Protein AF-A0A6B0S6U0-F1 (afdb_monomer)

Secondary structure (DSSP, 8-state):
--TT--HHHHHHHHHEETTTEE--S-EEEETTEEEETTEEE-----S-TTTS-TTTTT-SEEEE-SSS--SHHHHTHHHHTSPSS--EEEE-------S-S---SS----------SS---HHHHHHHHHHHHHHHHHTTTBTTB----S----

Radius of gyration: 21.87 Å; Cα contacts (8 Å, |Δi|>4): 151; chains: 1; bounding box: 45×37×56 Å

Foldseek 3Di:
DALPAAQVNVQVCQQQDPVPGGDPFDWDQDPCFIATNNDTAHDDNDPQLLCAQCQVRVALEDEPPPVPQQDPVSQCSNVNNYDDDRRHYDYDDDDPPPDDPDDDPDDDDDDDDDDDPDDDDPVRVVVCCVVVLVVVCVPPCPVPDDDDPDDDDD

Solvent-accessible surface area (backbone atoms only — not comparable to full-atom values): 10109 Å² total; per-residue (Å²): 114,42,61,87,58,54,68,68,57,48,37,49,57,61,40,50,36,95,83,83,39,67,52,88,68,58,67,42,73,52,97,85,20,47,27,48,74,86,46,76,40,88,72,51,65,50,85,58,55,44,76,43,56,39,43,84,70,68,50,50,64,47,77,49,80,83,78,80,53,69,45,74,78,56,41,50,37,50,58,66,12,34,67,82,88,74,70,45,77,46,72,66,72,79,70,86,79,86,78,84,97,70,87,62,97,77,74,80,86,86,87,85,84,81,87,69,96,62,93,72,54,71,71,55,51,52,53,51,48,53,51,53,49,60,52,36,44,74,45,97,35,47,92,77,56,86,86,81,90,69,96,79,80,133

Mean predicted aligned error: 9.72 Å

Nearest PDB structures (foldseek):
  6px2-assembly2_G  TM=9.312E-01  e=8.470E-11  Acropora millepora
  1dss-assembly1_G  TM=9.253E-01  e=7.386E-11  Panulirus versicolor
  6lgm-assembly1_D  TM=7.500E-01  e=2.508E-13  Mus musculus
  6ynd-assembly1_A  TM=7.466E-01  e=7.008E-13  Homo sapiens
  6lgj-assembly1_C  TM=7.478E-01  e=9.870E-13  Mus musculus

Structure (mmCIF, N/CA/C/O backbone):
data_AF-A0A6B0S6U0-F1
#
_entry.id   AF-A0A6B0S6U0-F1
#
loop_
_atom_site.group_PDB
_atom_site.id
_atom_site.type_symbol
_atom_site.label_atom_id
_atom_site.label_alt_id
_atom_site.label_comp_id
_atom_site.label_asym_id
_atom_site.label_entity_id
_atom_site.label_seq_id
_atom_site.pdbx_PDB_ins_code
_atom_site.Cartn_x
_atom_site.Cartn_y
_atom_site.Cartn_z
_atom_site.occupancy
_atom_site.B_iso_or_equiv
_atom_site.auth_seq_id
_atom_site.auth_comp_id
_atom_site.auth_asym_id
_atom_site.auth_atom_id
_atom_site.pdbx_PDB_model_num
ATOM 1 N N . MET A 1 1 ? 7.024 3.886 -9.684 1.00 69.88 1 MET A N 1
ATOM 2 C CA . MET A 1 1 ? 8.099 4.593 -10.405 1.00 69.88 1 MET A CA 1
ATOM 3 C C . MET A 1 1 ? 9.107 5.059 -9.384 1.00 69.88 1 MET A C 1
ATOM 5 O O . MET A 1 1 ? 8.697 5.620 -8.374 1.00 69.88 1 MET A O 1
ATOM 9 N N . THR A 1 2 ? 10.380 4.764 -9.593 1.00 76.88 2 THR A N 1
ATOM 10 C CA . THR A 1 2 ? 11.439 5.056 -8.615 1.00 76.88 2 THR A CA 1
ATOM 11 C C . THR A 1 2 ? 12.747 5.280 -9.375 1.00 76.88 2 THR A C 1
ATOM 13 O O . THR A 1 2 ? 13.586 4.381 -9.425 1.00 76.88 2 THR A O 1
ATOM 16 N N . PRO A 1 3 ? 12.929 6.449 -10.016 1.00 82.56 3 PRO A N 1
ATOM 17 C CA . PRO A 1 3 ? 14.086 6.699 -10.883 1.00 82.56 3 PRO A CA 1
ATOM 18 C C . PRO A 1 3 ? 15.425 6.731 -10.124 1.00 82.56 3 PRO A C 1
ATOM 20 O O . PRO A 1 3 ? 16.482 6.706 -10.741 1.00 82.56 3 PRO A O 1
ATOM 23 N N . PHE A 1 4 ? 15.389 6.774 -8.790 1.00 85.62 4 PHE A N 1
ATOM 24 C CA . PHE A 1 4 ? 16.566 6.923 -7.930 1.00 85.62 4 PHE A CA 1
ATOM 25 C C . PHE A 1 4 ? 16.982 5.635 -7.207 1.00 85.62 4 PHE A C 1
ATOM 27 O O . PHE A 1 4 ? 17.972 5.642 -6.484 1.00 85.62 4 PHE A O 1
ATOM 34 N N . ILE A 1 5 ? 16.214 4.553 -7.355 1.00 90.19 5 ILE A N 1
ATOM 35 C CA . ILE A 1 5 ? 16.403 3.296 -6.622 1.00 90.19 5 ILE A CA 1
ATOM 36 C C . ILE A 1 5 ? 16.633 2.198 -7.662 1.00 90.19 5 ILE A C 1
ATOM 38 O O . ILE A 1 5 ? 15.795 1.996 -8.546 1.00 90.19 5 ILE A O 1
ATOM 42 N N . ASP A 1 6 ? 17.770 1.506 -7.589 1.00 92.88 6 ASP A N 1
ATOM 43 C CA . ASP A 1 6 ? 18.052 0.352 -8.443 1.00 92.88 6 ASP A CA 1
ATOM 44 C C . ASP A 1 6 ? 17.393 -0.928 -7.914 1.00 92.88 6 ASP A C 1
ATOM 46 O O . ASP A 1 6 ? 16.998 -1.019 -6.753 1.00 92.88 6 ASP A O 1
ATOM 50 N N . LEU A 1 7 ? 17.258 -1.932 -8.781 1.00 93.56 7 LEU A N 1
ATOM 51 C CA . LEU A 1 7 ? 16.533 -3.161 -8.464 1.00 93.56 7 LEU A CA 1
ATOM 52 C C . LEU A 1 7 ? 17.142 -3.941 -7.284 1.00 93.56 7 LEU A C 1
ATOM 54 O O . LEU A 1 7 ? 16.397 -4.526 -6.501 1.00 93.56 7 LEU A O 1
ATOM 58 N N . HIS A 1 8 ? 18.468 -3.957 -7.131 1.00 93.62 8 HIS A N 1
ATOM 59 C CA . HIS A 1 8 ? 19.101 -4.644 -6.003 1.00 93.62 8 HIS A CA 1
ATOM 60 C C . HIS A 1 8 ? 18.869 -3.881 -4.702 1.00 93.62 8 HIS A C 1
ATOM 62 O O . HIS A 1 8 ? 18.584 -4.493 -3.672 1.00 93.62 8 HIS A O 1
ATOM 68 N N . TYR A 1 9 ? 18.907 -2.552 -4.761 1.00 94.50 9 TYR A N 1
ATOM 69 C CA . TYR A 1 9 ? 18.568 -1.722 -3.616 1.00 94.50 9 TYR A CA 1
ATOM 70 C C . TYR A 1 9 ? 17.081 -1.835 -3.235 1.00 94.50 9 TYR A C 1
ATOM 72 O O . TYR A 1 9 ? 16.769 -1.870 -2.049 1.00 94.50 9 TYR A O 1
ATOM 80 N N . MET A 1 10 ? 16.165 -2.017 -4.198 1.00 94.88 10 MET A N 1
ATOM 81 C CA . MET A 1 10 ? 14.751 -2.324 -3.907 1.00 94.88 10 MET A CA 1
ATOM 82 C C . MET A 1 10 ? 14.583 -3.626 -3.127 1.00 94.88 10 MET A C 1
ATOM 84 O O . MET A 1 10 ? 13.798 -3.663 -2.186 1.00 94.88 10 MET A O 1
ATOM 88 N N . VAL A 1 11 ? 15.309 -4.685 -3.505 1.00 96.25 11 VAL A N 1
ATOM 89 C CA . VAL A 1 11 ? 15.281 -5.961 -2.769 1.00 96.25 11 VAL A CA 1
ATOM 90 C C . VAL A 1 11 ? 15.736 -5.740 -1.331 1.00 96.25 11 VAL A C 1
ATOM 92 O O . VAL A 1 11 ? 15.064 -6.191 -0.413 1.00 96.25 11 VAL A O 1
ATOM 95 N N . TYR A 1 12 ? 16.829 -5.000 -1.131 1.00 95.94 12 TYR A N 1
ATOM 96 C CA . TYR A 1 12 ? 17.326 -4.670 0.203 1.00 95.94 12 TYR A CA 1
ATOM 97 C C . TYR A 1 12 ? 16.302 -3.878 1.032 1.00 95.94 12 TYR A C 1
ATOM 99 O O . TYR A 1 12 ? 15.992 -4.278 2.149 1.00 95.94 12 TYR A O 1
ATOM 107 N N . MET A 1 13 ? 15.745 -2.794 0.478 1.00 94.94 13 MET A N 1
ATOM 108 C CA . MET A 1 13 ? 14.758 -1.956 1.171 1.00 94.94 13 MET A CA 1
ATOM 109 C C . MET A 1 13 ? 13.452 -2.697 1.473 1.00 94.94 13 MET A C 1
ATOM 111 O O . MET A 1 13 ? 12.771 -2.353 2.429 1.00 94.94 13 MET A O 1
ATOM 115 N N . PHE A 1 14 ? 13.081 -3.684 0.654 1.00 95.31 14 PHE A N 1
ATOM 116 C CA . PHE A 1 14 ? 11.895 -4.501 0.901 1.00 95.31 14 PHE A CA 1
ATOM 117 C C . PHE A 1 14 ? 12.163 -5.614 1.921 1.00 95.31 14 PHE A C 1
ATOM 119 O O . PHE A 1 14 ? 11.297 -5.921 2.732 1.00 95.31 14 PHE A O 1
ATOM 126 N N . GLN A 1 15 ? 13.355 -6.218 1.886 1.00 96.56 15 GLN A N 1
ATOM 127 C CA . GLN A 1 15 ? 13.755 -7.257 2.834 1.00 96.56 15 GLN A CA 1
ATOM 128 C C . GLN A 1 15 ? 13.885 -6.692 4.252 1.00 96.56 15 GLN A C 1
ATOM 130 O O . GLN A 1 15 ? 13.525 -7.377 5.202 1.00 96.56 15 GLN A O 1
ATOM 135 N N . TYR A 1 16 ? 14.386 -5.462 4.400 1.00 95.62 16 TYR A N 1
ATOM 136 C CA . TYR A 1 16 ? 14.727 -4.888 5.699 1.00 95.62 16 TYR A CA 1
ATOM 137 C C . TYR A 1 16 ? 14.042 -3.542 5.933 1.00 95.62 16 TYR A C 1
ATOM 139 O O . TYR A 1 16 ? 14.420 -2.532 5.338 1.00 95.62 16 TYR A O 1
ATOM 147 N N . ASP A 1 17 ? 13.103 -3.519 6.879 1.00 93.19 17 ASP A N 1
ATOM 148 C CA . ASP A 1 17 ? 12.458 -2.308 7.376 1.00 93.19 17 ASP A CA 1
ATOM 149 C C . ASP A 1 17 ? 12.834 -2.079 8.849 1.00 93.19 17 ASP A C 1
ATOM 151 O O . ASP A 1 17 ? 12.764 -2.980 9.685 1.00 93.19 17 ASP A O 1
ATOM 155 N N . SER A 1 18 ? 13.267 -0.867 9.197 1.00 91.19 18 SER A N 1
ATOM 156 C CA . SER A 1 18 ? 13.692 -0.555 10.569 1.00 91.19 18 SER A CA 1
ATOM 157 C C . SER A 1 18 ? 12.545 -0.537 11.584 1.00 91.19 18 SER A C 1
ATOM 159 O O . SER A 1 18 ? 12.803 -0.615 12.783 1.00 91.19 18 SER A O 1
ATOM 161 N N . ILE A 1 19 ? 11.308 -0.380 11.114 1.00 87.69 19 ILE A N 1
ATOM 162 C CA . ILE A 1 19 ? 10.090 -0.263 11.918 1.00 87.69 19 ILE A CA 1
ATOM 163 C C . ILE A 1 19 ? 9.364 -1.604 11.961 1.00 87.69 19 ILE A C 1
ATOM 165 O O . ILE A 1 19 ? 9.050 -2.113 13.035 1.00 87.69 19 ILE A O 1
ATOM 169 N N . HIS A 1 20 ? 9.137 -2.201 10.793 1.00 89.94 20 HIS A N 1
ATOM 170 C CA . HIS A 1 20 ? 8.362 -3.434 10.656 1.00 89.94 20 HIS A CA 1
ATOM 171 C C . HIS A 1 20 ? 9.217 -4.709 10.696 1.00 89.94 20 HIS A C 1
ATOM 173 O O . HIS A 1 20 ? 8.668 -5.808 10.752 1.00 89.94 20 HIS A O 1
ATOM 179 N N . GLY A 1 21 ? 10.545 -4.573 10.727 1.00 92.31 21 GLY A N 1
ATOM 180 C CA . GLY A 1 21 ? 11.483 -5.687 10.784 1.00 92.31 21 GLY A CA 1
ATOM 181 C C . GLY A 1 21 ? 11.780 -6.297 9.415 1.00 92.31 21 GLY A C 1
ATOM 182 O O . GLY A 1 21 ? 11.649 -5.662 8.370 1.00 92.31 21 GLY A O 1
ATOM 183 N N . GLU A 1 22 ? 12.245 -7.544 9.430 1.00 96.06 22 GLU A N 1
ATOM 184 C CA . GLU A 1 22 ? 12.597 -8.274 8.214 1.00 96.06 22 GLU A CA 1
ATOM 185 C C . GLU A 1 22 ? 11.358 -8.892 7.551 1.00 96.06 22 GLU A C 1
ATOM 187 O O . GLU A 1 22 ? 10.528 -9.512 8.217 1.00 96.06 22 GLU A O 1
ATOM 192 N N . PHE A 1 23 ? 11.253 -8.778 6.227 1.00 96.12 23 PHE A N 1
ATOM 193 C CA . PHE A 1 23 ? 10.234 -9.482 5.458 1.00 96.12 23 PHE A CA 1
ATOM 194 C C . PHE A 1 23 ? 10.542 -10.985 5.427 1.00 96.12 23 PHE A C 1
ATOM 196 O O . PHE A 1 23 ? 11.593 -11.415 4.957 1.00 96.12 23 PHE A O 1
ATOM 203 N N . HIS A 1 24 ? 9.625 -11.798 5.949 1.00 94.75 24 HIS A N 1
ATOM 204 C CA . HIS A 1 24 ? 9.897 -13.217 6.205 1.00 94.75 24 HIS A CA 1
ATOM 205 C C . HIS A 1 24 ? 9.772 -14.132 4.981 1.00 94.75 24 HIS A C 1
ATOM 207 O O . HIS A 1 24 ? 10.291 -15.249 5.011 1.00 94.75 24 HIS A O 1
ATOM 213 N N . ASP A 1 25 ? 9.108 -13.679 3.917 1.00 95.75 25 ASP A N 1
ATOM 214 C CA . ASP A 1 25 ? 9.000 -14.446 2.677 1.00 95.75 25 ASP A CA 1
ATOM 215 C C . ASP A 1 25 ? 10.120 -14.078 1.692 1.00 95.75 25 ASP A C 1
ATOM 217 O O . ASP A 1 25 ? 11.014 -13.279 1.958 1.00 95.75 25 ASP A O 1
ATOM 221 N N . THR A 1 26 ? 10.102 -14.693 0.512 1.00 95.62 26 THR A N 1
ATOM 222 C CA . THR A 1 26 ? 11.164 -14.497 -0.479 1.00 95.62 26 THR A CA 1
ATOM 223 C C . THR A 1 26 ? 10.978 -13.196 -1.255 1.00 95.62 26 THR A C 1
ATOM 225 O O . THR A 1 26 ? 9.965 -13.029 -1.938 1.00 95.62 26 THR A O 1
ATOM 228 N N . VAL A 1 27 ? 12.005 -12.343 -1.266 1.00 97.38 27 VAL A N 1
ATOM 229 C CA . VAL A 1 27 ? 12.163 -11.253 -2.238 1.00 97.38 27 VAL A CA 1
ATOM 230 C C . VAL A 1 27 ? 13.496 -11.378 -2.980 1.00 97.38 27 VAL A C 1
ATOM 232 O O . VAL A 1 27 ? 14.546 -11.612 -2.385 1.00 97.38 27 VAL A O 1
ATOM 235 N N . LYS A 1 28 ? 13.470 -11.262 -4.311 1.00 97.50 28 LYS A N 1
ATOM 236 C CA . LYS A 1 28 ? 14.674 -11.336 -5.154 1.00 97.50 28 LYS A CA 1
ATOM 237 C C . LYS A 1 28 ? 14.555 -10.493 -6.419 1.00 97.50 28 LYS A C 1
ATOM 239 O O . LYS A 1 28 ? 13.460 -10.175 -6.877 1.00 97.50 28 LYS A O 1
ATOM 244 N N . ALA A 1 29 ? 15.701 -10.185 -7.015 1.00 96.81 29 ALA A N 1
ATOM 245 C CA . ALA A 1 29 ? 15.795 -9.621 -8.354 1.00 96.81 29 ALA A CA 1
ATOM 246 C C . ALA A 1 29 ? 15.964 -10.759 -9.369 1.00 96.81 29 ALA A C 1
ATOM 248 O O . ALA A 1 29 ? 16.886 -11.565 -9.246 1.00 96.81 29 ALA A O 1
ATOM 249 N N . GLU A 1 30 ? 15.096 -10.834 -10.374 1.00 96.25 30 GLU A N 1
ATOM 250 C CA . GLU A 1 30 ? 15.163 -11.867 -11.411 1.00 96.25 30 GLU A CA 1
ATOM 251 C C . GLU A 1 30 ? 14.678 -11.299 -12.746 1.00 96.25 30 GLU A C 1
ATOM 253 O O . GLU A 1 30 ? 13.608 -10.699 -12.822 1.00 96.25 30 GLU A O 1
ATOM 258 N N . ASN A 1 31 ? 15.467 -11.466 -13.813 1.00 93.69 31 ASN A N 1
ATOM 259 C CA . ASN A 1 31 ? 15.128 -11.007 -15.170 1.00 93.69 31 ASN A CA 1
ATOM 260 C C . ASN A 1 31 ? 14.715 -9.519 -15.251 1.00 93.69 31 ASN A C 1
ATOM 262 O O . ASN A 1 31 ? 13.779 -9.166 -15.968 1.00 93.69 31 ASN A O 1
ATOM 266 N N . GLY A 1 32 ? 15.383 -8.647 -14.486 1.00 92.00 32 GLY A N 1
ATOM 267 C CA . GLY A 1 32 ? 15.066 -7.213 -14.428 1.00 92.00 32 GLY A CA 1
ATOM 268 C C . GLY A 1 32 ? 13.756 -6.877 -13.702 1.00 92.00 32 GLY A C 1
ATOM 269 O O . GLY A 1 32 ? 13.290 -5.742 -13.777 1.00 92.00 32 GLY A O 1
ATOM 270 N N . LYS A 1 33 ? 13.154 -7.846 -13.005 1.00 94.12 33 LYS A N 1
ATOM 271 C CA . LYS A 1 33 ? 11.923 -7.693 -12.225 1.00 94.12 33 LYS A CA 1
ATOM 272 C C . LYS A 1 33 ? 12.183 -7.934 -10.744 1.00 94.12 33 LYS A C 1
ATOM 274 O O . LYS A 1 33 ? 13.095 -8.674 -10.369 1.00 94.12 33 LYS A O 1
ATOM 279 N N . LEU A 1 34 ? 11.341 -7.333 -9.911 1.00 95.81 34 LEU A N 1
ATOM 280 C CA . LEU A 1 34 ? 11.272 -7.644 -8.488 1.00 95.81 34 LEU A CA 1
ATOM 281 C C . LEU A 1 34 ? 10.335 -8.841 -8.315 1.00 95.81 34 LEU A C 1
ATOM 283 O O . LEU A 1 34 ? 9.195 -8.788 -8.764 1.00 95.81 34 LEU A O 1
ATOM 287 N N . VAL A 1 35 ? 10.796 -9.926 -7.708 1.00 96.88 35 VAL A N 1
ATOM 288 C CA . VAL A 1 35 ? 9.987 -11.125 -7.473 1.00 96.88 35 VAL A CA 1
ATOM 289 C C . VAL A 1 35 ? 9.749 -11.265 -5.979 1.00 96.88 35 VAL A C 1
ATOM 291 O O . VAL A 1 35 ? 10.703 -11.474 -5.236 1.00 96.88 35 VAL A O 1
ATOM 294 N N . ILE A 1 36 ? 8.487 -11.162 -5.561 1.00 96.00 36 ILE A N 1
ATOM 295 C CA . ILE A 1 36 ? 8.052 -11.317 -4.166 1.00 96.00 36 ILE A CA 1
ATOM 296 C C . ILE A 1 36 ? 7.136 -12.532 -4.100 1.00 96.00 36 ILE A C 1
ATOM 298 O O . ILE A 1 36 ? 6.131 -12.567 -4.809 1.00 96.00 36 ILE A O 1
ATOM 302 N N . ASP A 1 37 ? 7.483 -13.527 -3.285 1.00 95.06 37 ASP A N 1
ATOM 303 C CA . ASP A 1 37 ? 6.692 -14.758 -3.127 1.00 95.06 37 ASP A CA 1
ATOM 304 C C . ASP A 1 37 ? 6.331 -15.398 -4.493 1.00 95.06 37 ASP A C 1
ATOM 306 O O . ASP A 1 37 ? 5.182 -15.689 -4.826 1.00 95.06 37 ASP A O 1
ATOM 310 N N . GLY A 1 38 ? 7.330 -15.482 -5.382 1.00 94.75 38 GLY A N 1
ATOM 311 C CA . GLY A 1 38 ? 7.182 -16.003 -6.748 1.00 94.75 38 GLY A CA 1
ATOM 312 C C . GLY A 1 38 ? 6.434 -15.094 -7.737 1.00 94.75 38 GLY A C 1
ATOM 313 O O . GLY A 1 38 ? 6.388 -15.400 -8.929 1.00 94.75 38 GLY A O 1
ATOM 314 N N . LYS A 1 39 ? 5.881 -13.958 -7.299 1.00 94.69 39 LYS A N 1
ATOM 315 C CA . LYS A 1 39 ? 5.145 -13.012 -8.152 1.00 94.69 39 LYS A CA 1
ATOM 316 C C . LYS A 1 39 ? 6.091 -11.960 -8.713 1.00 94.69 39 LYS A C 1
ATOM 318 O O . LYS A 1 39 ? 6.682 -11.184 -7.966 1.00 94.69 39 LYS A O 1
ATOM 323 N N . ALA A 1 40 ? 6.222 -11.924 -10.037 1.00 95.06 40 ALA A N 1
ATOM 324 C CA . ALA A 1 40 ? 7.080 -10.967 -10.725 1.00 95.06 40 ALA A CA 1
ATOM 325 C C . ALA A 1 40 ? 6.393 -9.604 -10.903 1.00 95.06 40 ALA A C 1
ATOM 327 O O . ALA A 1 40 ? 5.308 -9.511 -11.475 1.00 95.06 40 ALA A O 1
ATOM 328 N N . ILE A 1 41 ? 7.074 -8.547 -10.473 1.00 93.56 41 ILE A N 1
ATOM 329 C CA . ILE A 1 41 ? 6.633 -7.155 -10.504 1.00 93.56 41 ILE A CA 1
ATOM 330 C C . ILE A 1 41 ? 7.525 -6.390 -11.480 1.00 93.56 41 ILE A C 1
ATOM 332 O O . ILE A 1 41 ? 8.754 -6.375 -11.361 1.00 93.56 41 ILE A O 1
ATOM 336 N N . THR A 1 42 ? 6.895 -5.753 -12.465 1.00 92.38 42 THR A N 1
ATOM 337 C CA . THR A 1 42 ? 7.587 -4.898 -13.433 1.00 92.38 42 THR A CA 1
ATOM 338 C C . THR A 1 42 ? 7.996 -3.588 -12.769 1.00 92.38 42 THR A C 1
ATOM 340 O O . THR A 1 42 ? 7.171 -2.906 -12.161 1.00 92.38 42 THR A O 1
ATOM 343 N N . ILE A 1 43 ? 9.270 -3.228 -12.911 1.00 92.00 43 ILE A N 1
ATOM 344 C CA . ILE A 1 43 ? 9.841 -2.004 -12.354 1.00 92.00 43 ILE A CA 1
ATOM 345 C C . ILE A 1 43 ? 10.040 -0.974 -13.465 1.00 92.00 43 ILE A C 1
ATOM 347 O O . ILE A 1 43 ? 10.490 -1.304 -14.559 1.00 92.00 43 ILE A O 1
ATOM 351 N N . PHE A 1 44 ? 9.722 0.284 -13.159 1.00 90.94 44 PHE A N 1
ATOM 352 C CA . PHE A 1 44 ? 9.924 1.427 -14.046 1.00 90.94 44 PHE A CA 1
ATOM 353 C C . PHE A 1 44 ? 10.766 2.487 -13.332 1.00 90.94 44 PHE A C 1
ATOM 355 O O . PHE A 1 44 ? 10.404 2.940 -12.237 1.00 90.94 44 PHE A O 1
ATOM 362 N N . GLN A 1 45 ? 11.857 2.908 -13.969 1.00 89.19 45 GLN A N 1
ATOM 363 C CA . GLN A 1 45 ? 12.768 3.954 -13.487 1.00 89.19 45 GLN A CA 1
ATOM 364 C C . GLN A 1 45 ? 12.555 5.280 -14.228 1.00 89.19 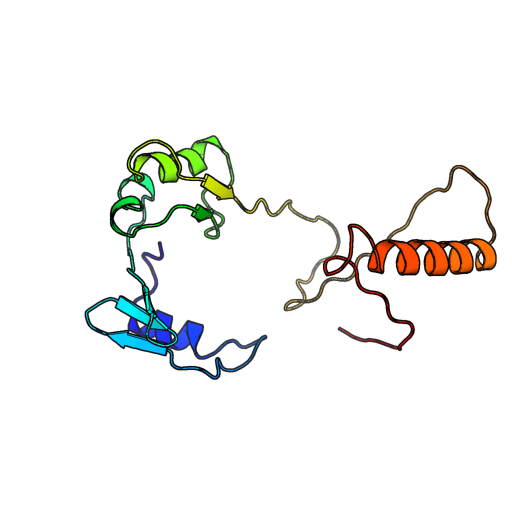45 GLN A C 1
ATOM 366 O O . GLN A 1 45 ? 13.494 6.014 -14.509 1.00 89.19 45 GLN A O 1
ATOM 371 N N . GLU A 1 46 ? 11.300 5.594 -14.537 1.00 89.50 46 GLU A N 1
ATOM 372 C CA . GLU A 1 46 ? 10.937 6.848 -15.188 1.00 89.50 46 GLU A CA 1
ATOM 373 C C . GLU A 1 46 ? 10.644 7.938 -14.156 1.00 89.50 46 GLU A C 1
ATOM 375 O O . GLU A 1 46 ? 10.070 7.676 -13.093 1.00 89.50 46 GLU A O 1
ATOM 380 N N . GLN A 1 47 ? 11.018 9.171 -14.490 1.00 88.25 47 GLN A N 1
ATOM 381 C CA . GLN A 1 47 ? 10.718 10.350 -13.677 1.00 88.25 47 GLN A CA 1
ATOM 382 C C . GLN A 1 47 ? 9.369 10.985 -14.055 1.00 88.25 47 GLN A C 1
ATOM 384 O O . GLN A 1 47 ? 8.698 11.555 -13.194 1.00 88.25 47 GLN A O 1
ATOM 389 N N . ASP A 1 48 ? 8.962 10.867 -15.324 1.00 88.12 48 ASP A N 1
ATOM 390 C CA . ASP A 1 48 ? 7.659 11.325 -15.808 1.00 88.12 48 ASP A CA 1
ATOM 391 C C . ASP A 1 48 ? 6.642 10.163 -15.805 1.00 88.12 48 ASP A C 1
ATOM 393 O O . ASP A 1 48 ? 6.782 9.215 -16.587 1.00 88.12 48 ASP A O 1
ATOM 397 N N . PRO A 1 49 ? 5.586 10.221 -14.968 1.00 87.81 49 PRO A N 1
ATOM 398 C CA . PRO A 1 49 ? 4.576 9.169 -14.904 1.00 87.81 49 PRO A CA 1
ATOM 399 C C . PRO A 1 49 ? 3.751 9.005 -16.186 1.00 87.81 49 PRO A C 1
ATOM 401 O O . PRO A 1 49 ? 3.125 7.957 -16.353 1.00 87.81 49 PRO A O 1
ATOM 404 N N . ALA A 1 50 ? 3.733 10.001 -17.080 1.00 87.69 50 ALA A N 1
ATOM 405 C CA . ALA A 1 50 ? 3.002 9.927 -18.345 1.00 87.69 50 ALA A CA 1
ATOM 406 C C . ALA A 1 50 ? 3.655 8.983 -19.366 1.00 87.69 50 ALA A C 1
ATOM 408 O O . ALA A 1 50 ? 2.979 8.522 -20.283 1.00 87.69 50 ALA A O 1
ATOM 409 N N . ILE A 1 51 ? 4.951 8.692 -19.211 1.00 88.94 51 ILE A N 1
ATOM 410 C CA . ILE A 1 51 ? 5.713 7.810 -20.109 1.00 88.94 51 ILE A CA 1
ATOM 411 C C . ILE A 1 51 ? 5.519 6.336 -19.729 1.00 88.94 51 ILE A C 1
ATOM 413 O O . ILE A 1 51 ? 5.658 5.436 -20.560 1.00 88.94 51 ILE A O 1
ATOM 417 N N . ILE A 1 52 ? 5.168 6.073 -18.470 1.00 88.00 52 ILE A N 1
ATOM 418 C CA . ILE A 1 52 ? 5.050 4.718 -17.943 1.00 88.00 52 ILE A CA 1
ATOM 419 C C . ILE A 1 52 ? 3.800 4.051 -18.504 1.00 88.00 52 ILE A C 1
ATOM 421 O O . ILE A 1 52 ? 2.680 4.503 -18.280 1.00 88.00 52 ILE A O 1
ATOM 425 N N . LYS A 1 53 ? 3.995 2.916 -19.175 1.00 86.50 53 LYS A N 1
ATOM 426 C CA . LYS A 1 53 ? 2.914 2.112 -19.747 1.00 86.50 53 LYS A CA 1
ATOM 427 C C . LYS A 1 53 ? 2.288 1.207 -18.691 1.00 86.50 53 LYS A C 1
ATOM 429 O O . LYS A 1 53 ? 2.518 -0.000 -18.660 1.00 86.50 53 LYS A O 1
ATOM 434 N N . TRP A 1 54 ? 1.496 1.798 -17.803 1.00 85.56 54 TRP A N 1
ATOM 435 C CA . TRP A 1 54 ? 0.833 1.088 -16.703 1.00 85.56 54 TRP A CA 1
ATOM 436 C C . TRP A 1 54 ? -0.079 -0.041 -17.195 1.00 85.56 54 TRP A C 1
ATOM 438 O O . TRP A 1 54 ? -0.162 -1.089 -16.555 1.00 85.56 54 TRP A O 1
ATOM 448 N N . GLY A 1 55 ? -0.724 0.158 -18.351 1.00 82.88 55 GLY A N 1
ATOM 449 C CA . GLY A 1 55 ? -1.588 -0.847 -18.976 1.00 82.88 55 GLY A CA 1
ATOM 450 C C . GLY A 1 55 ? -0.832 -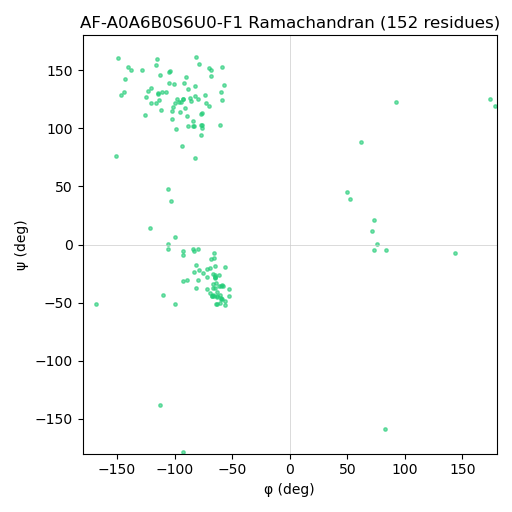2.118 -19.372 1.00 82.88 55 GLY A C 1
ATOM 451 O O . GLY A 1 55 ? -1.304 -3.217 -19.094 1.00 82.88 55 GLY A O 1
ATOM 452 N N . ASP A 1 56 ? 0.381 -1.982 -19.920 1.00 85.31 56 ASP A N 1
ATOM 453 C CA . ASP A 1 56 ? 1.224 -3.122 -20.319 1.00 85.31 56 ASP A CA 1
ATOM 454 C C . ASP A 1 56 ? 1.693 -3.943 -19.104 1.00 85.31 56 ASP A C 1
ATOM 456 O O . ASP A 1 56 ? 1.969 -5.137 -19.214 1.00 85.31 56 ASP A O 1
ATOM 460 N N . ALA A 1 57 ? 1.759 -3.313 -17.926 1.00 85.25 57 ALA A N 1
ATOM 461 C CA . ALA A 1 57 ? 2.045 -3.979 -16.658 1.00 85.25 57 ALA A CA 1
ATOM 462 C C . ALA A 1 57 ? 0.803 -4.606 -15.992 1.00 85.25 57 ALA A C 1
ATOM 464 O O . ALA A 1 57 ? 0.940 -5.237 -14.946 1.00 85.25 57 ALA A O 1
ATOM 465 N N . GLY A 1 58 ? -0.396 -4.435 -16.564 1.00 85.50 58 GLY A N 1
ATOM 466 C CA . GLY A 1 58 ? -1.654 -4.939 -16.002 1.00 85.50 58 GLY A CA 1
ATOM 467 C C . GLY A 1 58 ? -2.149 -4.170 -14.771 1.00 85.50 58 GLY A C 1
ATOM 468 O O . GLY A 1 58 ? -2.921 -4.711 -13.979 1.00 85.50 58 GLY A O 1
ATOM 469 N N . ALA A 1 59 ? -1.700 -2.927 -14.569 1.00 85.31 59 ALA A N 1
ATOM 470 C CA . ALA A 1 59 ? -2.052 -2.136 -13.393 1.00 85.31 59 ALA A CA 1
ATOM 471 C C . ALA A 1 59 ? -3.406 -1.426 -13.563 1.00 85.31 59 ALA A C 1
ATOM 473 O O . ALA A 1 59 ? -3.494 -0.419 -14.259 1.00 85.31 59 ALA A O 1
ATOM 474 N N . ALA A 1 60 ? -4.445 -1.908 -12.875 1.00 84.19 60 ALA A N 1
ATOM 475 C CA . ALA A 1 60 ? -5.761 -1.256 -12.837 1.00 84.19 60 ALA A CA 1
ATOM 476 C C . ALA A 1 60 ? -5.822 -0.063 -11.863 1.00 84.19 60 ALA A C 1
ATOM 478 O O . ALA A 1 60 ? -6.555 0.899 -12.083 1.00 84.19 60 ALA A O 1
ATOM 479 N N . TYR A 1 61 ? -5.038 -0.119 -10.785 1.00 84.75 61 TYR A N 1
ATOM 480 C CA . TYR A 1 61 ? -4.941 0.944 -9.790 1.00 84.75 61 TYR A CA 1
ATOM 481 C C . TYR A 1 61 ? -3.507 1.442 -9.713 1.00 84.75 61 TYR A C 1
ATOM 483 O O . TYR A 1 61 ? -2.571 0.644 -9.639 1.00 84.75 61 TYR A O 1
ATOM 491 N N . VAL A 1 62 ? -3.341 2.763 -9.698 1.00 85.56 62 VAL A N 1
ATOM 492 C CA . VAL A 1 62 ? -2.040 3.400 -9.488 1.00 85.56 62 VAL A CA 1
ATOM 493 C C . VAL A 1 62 ? -2.075 4.156 -8.171 1.00 85.56 62 VAL A C 1
ATOM 495 O O . VAL A 1 62 ? -2.990 4.939 -7.914 1.00 85.56 62 VAL A O 1
ATOM 498 N N . VAL A 1 63 ? -1.074 3.905 -7.334 1.00 87.12 63 VAL A N 1
ATOM 499 C CA . VAL A 1 63 ? -0.902 4.583 -6.052 1.00 87.12 63 VAL A CA 1
ATOM 500 C C . VAL A 1 63 ? 0.175 5.653 -6.197 1.00 87.12 63 VAL A C 1
ATOM 502 O O . VAL A 1 63 ? 1.328 5.350 -6.503 1.00 87.12 63 VAL A O 1
ATOM 505 N N . GLU A 1 64 ? -0.207 6.908 -5.978 1.00 86.56 64 GLU A N 1
ATOM 506 C CA . GLU A 1 64 ? 0.719 8.039 -5.938 1.00 86.56 64 GLU A CA 1
ATOM 507 C C . GLU A 1 64 ? 1.249 8.204 -4.507 1.00 86.56 64 GLU A C 1
ATOM 509 O O . GLU A 1 64 ? 0.550 8.731 -3.639 1.00 86.56 64 GLU A O 1
ATOM 514 N N . SER A 1 65 ? 2.479 7.736 -4.275 1.00 86.50 65 SER A N 1
ATOM 515 C CA . SER A 1 65 ? 3.185 7.849 -2.987 1.00 86.50 65 SER A CA 1
ATOM 516 C C . SER A 1 65 ? 4.517 8.598 -3.096 1.00 86.50 65 SER A C 1
ATOM 518 O O . SER A 1 65 ? 5.336 8.522 -2.186 1.00 86.50 65 SER A O 1
ATOM 520 N N . THR A 1 66 ? 4.776 9.308 -4.202 1.00 86.62 66 THR A N 1
ATOM 521 C CA . THR A 1 66 ? 6.014 10.097 -4.341 1.00 86.62 66 THR A CA 1
ATOM 522 C C . THR A 1 66 ? 5.935 11.426 -3.595 1.00 86.62 66 THR A C 1
ATOM 524 O O . THR A 1 66 ? 6.967 12.023 -3.304 1.00 86.62 66 THR A O 1
ATOM 527 N N . GLY A 1 67 ? 4.720 11.919 -3.317 1.00 84.56 67 GLY A N 1
ATOM 528 C CA . GLY A 1 67 ? 4.493 13.209 -2.660 1.00 84.56 67 GLY A CA 1
ATOM 529 C C . GLY A 1 67 ? 4.709 14.425 -3.569 1.00 84.56 67 GLY A C 1
ATOM 530 O O . GLY A 1 67 ? 4.523 15.560 -3.133 1.00 84.56 67 GLY A O 1
ATOM 531 N N . VAL A 1 68 ? 5.063 14.218 -4.843 1.00 84.88 68 VAL A N 1
ATOM 532 C CA . VAL A 1 68 ? 5.313 15.295 -5.819 1.00 84.88 68 VAL A CA 1
ATOM 533 C C . VAL A 1 68 ? 4.050 15.649 -6.620 1.00 84.88 68 VAL A C 1
ATOM 535 O O . VAL A 1 68 ? 3.834 16.811 -6.986 1.00 84.88 68 VAL A O 1
ATOM 538 N N . PHE A 1 69 ? 3.177 14.667 -6.866 1.00 83.56 69 PHE A N 1
ATOM 539 C CA . PHE A 1 69 ? 1.989 14.789 -7.723 1.00 83.56 69 PHE A CA 1
ATOM 540 C C . PHE A 1 69 ? 0.691 14.861 -6.902 1.00 83.56 69 PHE A C 1
ATOM 542 O O . PHE A 1 69 ? -0.295 14.196 -7.199 1.00 83.56 69 PHE A O 1
ATOM 549 N N . THR A 1 70 ? 0.679 15.711 -5.875 1.00 82.00 70 THR A N 1
ATOM 550 C CA . THR A 1 70 ? -0.383 15.778 -4.849 1.00 82.00 70 THR A CA 1
ATOM 551 C C . THR A 1 70 ? -1.654 16.522 -5.263 1.00 82.00 70 THR A C 1
ATOM 553 O O . THR A 1 70 ? -2.615 16.570 -4.497 1.00 82.00 70 THR A O 1
ATOM 556 N N . THR A 1 71 ? -1.693 17.116 -6.459 1.00 82.62 71 THR A N 1
ATOM 557 C CA . THR A 1 71 ? -2.896 17.768 -6.998 1.00 82.62 71 THR A CA 1
ATOM 558 C C . THR A 1 71 ? -3.524 16.905 -8.080 1.00 82.62 71 THR A C 1
ATOM 560 O O . THR A 1 71 ? -2.812 16.252 -8.840 1.00 82.62 71 THR A O 1
ATOM 563 N N . MET A 1 72 ? -4.853 16.956 -8.222 1.00 81.69 72 MET A N 1
ATOM 564 C CA . MET A 1 72 ? -5.555 16.226 -9.288 1.00 81.69 72 MET A CA 1
ATOM 565 C C . MET A 1 72 ? -4.980 16.526 -10.678 1.00 81.69 72 MET A C 1
ATOM 567 O O . MET A 1 72 ? -4.861 15.629 -11.506 1.00 81.69 72 MET A O 1
ATOM 571 N N . GLU A 1 73 ? -4.596 17.774 -10.943 1.00 84.81 73 GLU A N 1
ATOM 572 C CA . GLU A 1 73 ? -4.020 18.180 -12.228 1.00 84.81 73 GLU A CA 1
ATOM 573 C C . GLU A 1 73 ? -2.689 17.491 -12.523 1.00 84.81 73 GLU A C 1
ATOM 575 O O . GLU A 1 73 ? -2.496 16.988 -13.627 1.00 84.81 73 GLU A O 1
ATOM 580 N N . LYS A 1 74 ? -1.795 17.424 -11.531 1.00 83.50 74 LYS A N 1
ATOM 581 C CA . LYS A 1 74 ? -0.507 16.733 -11.651 1.00 83.50 74 LYS A CA 1
ATOM 582 C C . LYS A 1 74 ? -0.702 15.220 -11.731 1.00 83.50 74 LYS A C 1
ATOM 584 O O . LYS A 1 74 ? -0.091 14.556 -12.561 1.00 83.50 74 LYS A O 1
ATOM 589 N N . ALA A 1 75 ? -1.605 14.689 -10.914 1.00 82.56 75 ALA A N 1
ATOM 590 C CA . ALA A 1 75 ? -1.907 13.269 -10.832 1.00 82.56 75 ALA A CA 1
ATOM 591 C C . ALA A 1 75 ? -2.524 12.725 -12.143 1.00 82.56 75 ALA A C 1
ATOM 593 O O . ALA A 1 75 ? -2.281 11.584 -12.525 1.00 82.56 75 ALA A O 1
ATOM 594 N N . ARG A 1 76 ? -3.223 13.556 -12.932 1.00 83.56 76 ARG A N 1
ATOM 595 C CA . ARG A 1 76 ? -3.716 13.171 -14.273 1.00 83.56 76 ARG A CA 1
ATOM 596 C C . ARG A 1 76 ? -2.621 12.679 -15.226 1.00 83.56 76 ARG A C 1
ATOM 598 O O . ARG A 1 76 ? -2.952 11.989 -16.186 1.00 83.56 76 ARG A O 1
ATOM 605 N N . ALA A 1 77 ? -1.344 12.987 -14.985 1.00 85.31 77 ALA A N 1
ATOM 606 C CA . ALA A 1 77 ? -0.240 12.442 -15.774 1.00 85.31 77 ALA A CA 1
ATOM 607 C C . ALA A 1 77 ? -0.200 10.899 -15.746 1.00 85.31 77 ALA A C 1
ATOM 609 O O . ALA A 1 77 ? 0.031 10.288 -16.784 1.00 85.31 77 ALA A O 1
ATOM 610 N N . TYR A 1 78 ? -0.555 10.266 -14.621 1.00 81.50 78 TYR A N 1
ATOM 611 C CA . TYR A 1 78 ? -0.625 8.802 -14.501 1.00 81.50 78 TYR A CA 1
ATOM 612 C C . TYR A 1 78 ? -1.710 8.168 -15.382 1.00 81.50 78 TYR A C 1
ATOM 614 O O . TYR A 1 78 ? -1.575 7.020 -15.797 1.00 81.50 78 TYR A O 1
ATOM 622 N N . LEU A 1 79 ? -2.771 8.916 -15.706 1.00 79.94 79 LEU A N 1
ATOM 623 C CA . LEU A 1 79 ? -3.853 8.432 -16.569 1.00 79.94 79 LEU A CA 1
ATOM 624 C C . LEU A 1 79 ? -3.449 8.405 -18.046 1.00 79.94 79 LEU A C 1
ATOM 626 O O . LEU 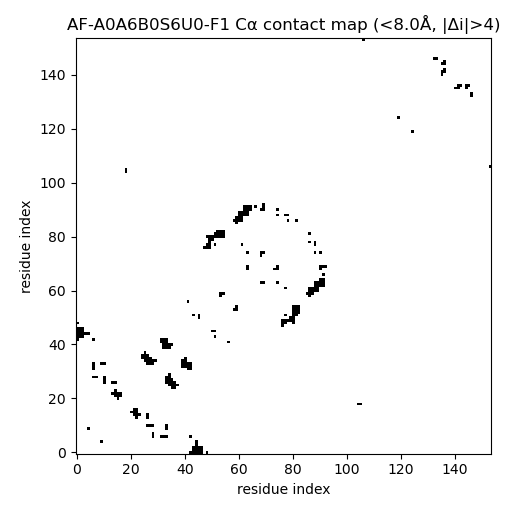A 1 79 ? -4.006 7.628 -18.811 1.00 79.94 79 LEU A O 1
ATOM 630 N N . LYS A 1 80 ? -2.475 9.229 -18.453 1.00 74.69 80 LYS A N 1
ATOM 631 C CA . LYS A 1 80 ? -1.991 9.269 -19.843 1.00 74.69 80 LYS A CA 1
ATOM 632 C C . LYS A 1 80 ? -1.162 8.037 -20.214 1.00 74.69 80 LYS A C 1
ATOM 634 O O . LYS A 1 80 ? -1.142 7.663 -21.379 1.00 74.69 80 LYS A O 1
ATOM 639 N N . GLY A 1 81 ? -0.507 7.422 -19.229 1.00 66.25 81 GLY A N 1
ATOM 640 C CA . GLY A 1 81 ? 0.263 6.188 -19.395 1.00 66.25 81 GLY A CA 1
ATOM 641 C C . GLY A 1 81 ? -0.577 4.901 -19.343 1.00 66.25 81 GLY A C 1
ATOM 642 O O . GLY A 1 81 ? -0.054 3.804 -19.543 1.00 66.25 81 GLY A O 1
ATOM 643 N N . GLY A 1 82 ? -1.878 5.004 -19.047 1.00 62.78 82 GLY A N 1
ATOM 644 C CA . GLY A 1 82 ? -2.820 3.885 -19.090 1.00 62.78 82 GLY A CA 1
ATOM 645 C C . GLY A 1 82 ? -3.508 3.786 -20.451 1.00 62.78 82 GLY A C 1
ATOM 646 O O . GLY A 1 82 ? -3.913 4.800 -21.017 1.00 62.78 82 GLY A O 1
ATOM 647 N N . ASN A 1 83 ? -3.679 2.567 -20.969 1.00 49.16 83 ASN A N 1
ATOM 648 C CA . ASN A 1 83 ? -4.640 2.347 -22.050 1.00 49.16 83 ASN A CA 1
ATOM 649 C C . ASN A 1 83 ? -6.061 2.533 -21.482 1.00 49.16 83 ASN A C 1
ATOM 651 O O . ASN A 1 83 ? -6.314 2.283 -20.306 1.00 49.16 83 ASN A O 1
ATOM 655 N N . GLN A 1 84 ? -6.948 3.078 -22.307 1.00 48.78 84 GLN A N 1
ATOM 656 C CA . GLN A 1 84 ? -8.189 3.742 -21.903 1.00 48.78 84 GLN A CA 1
ATOM 657 C C . GLN A 1 84 ? -9.177 2.877 -21.088 1.00 48.78 84 GLN A C 1
ATOM 659 O O . GLN A 1 84 ? -9.243 1.665 -21.252 1.00 48.78 84 GLN A O 1
ATOM 664 N N . GLU A 1 85 ? -9.973 3.584 -20.269 1.00 43.22 85 GLU A N 1
ATOM 665 C CA . GLU A 1 85 ? -11.160 3.154 -19.502 1.00 43.22 85 GLU A CA 1
ATOM 666 C C . GLU A 1 85 ? -10.941 2.056 -18.441 1.00 43.22 85 GLU A C 1
ATOM 668 O O . GLU A 1 85 ? -11.132 0.870 -18.677 1.00 43.22 85 GLU A O 1
ATOM 673 N N . GLY A 1 86 ? -10.596 2.471 -17.214 1.00 48.72 86 GLY A N 1
ATOM 674 C CA . GLY A 1 86 ? -10.575 1.581 -16.038 1.00 48.72 86 GLY A CA 1
ATOM 675 C C . GLY A 1 86 ? -9.446 1.840 -15.039 1.00 48.72 86 GLY A C 1
ATOM 676 O O . GLY A 1 86 ? -9.441 1.262 -13.957 1.00 48.72 86 GLY A O 1
ATOM 677 N N . HIS A 1 87 ? -8.499 2.719 -15.376 1.00 57.94 87 HIS A N 1
ATOM 678 C CA . HIS A 1 87 ? -7.390 3.064 -14.492 1.00 57.94 87 HIS A CA 1
ATOM 679 C C . HIS A 1 87 ? -7.851 4.022 -13.387 1.00 57.94 87 HIS A C 1
ATOM 681 O O . HIS A 1 87 ? -8.180 5.183 -13.642 1.00 57.94 87 HIS A O 1
ATOM 687 N N . HIS A 1 88 ? -7.854 3.541 -12.149 1.00 62.84 88 HIS A N 1
ATOM 688 C CA . HIS A 1 88 ? -8.199 4.333 -10.976 1.00 62.84 88 HIS A CA 1
ATOM 689 C C . HIS A 1 88 ? -6.927 4.833 -10.286 1.00 62.84 88 HIS A C 1
ATOM 691 O O . HIS A 1 88 ? -6.036 4.060 -9.934 1.00 62.84 88 HIS A O 1
ATOM 697 N N . LEU A 1 89 ? -6.842 6.147 -10.089 1.00 66.50 89 LEU A N 1
ATOM 698 C CA . LEU A 1 89 ? -5.709 6.784 -9.429 1.00 66.50 89 LEU A CA 1
ATOM 699 C C . LEU A 1 89 ? -6.047 7.095 -7.973 1.00 66.50 89 LEU A C 1
ATOM 701 O O . LEU A 1 89 ? -6.976 7.855 -7.696 1.00 66.50 89 LEU A O 1
ATOM 705 N N . CYS A 1 90 ? -5.255 6.546 -7.058 1.00 67.31 90 CYS A N 1
ATOM 706 C CA . CYS A 1 90 ? -5.328 6.843 -5.635 1.00 67.31 90 CYS A CA 1
ATOM 707 C C . CYS A 1 90 ? -4.188 7.796 -5.269 1.00 67.31 90 CYS A C 1
ATOM 709 O O . CYS A 1 90 ? -3.023 7.400 -5.243 1.00 67.31 90 CYS A O 1
ATOM 711 N N . THR A 1 91 ? -4.519 9.055 -4.987 1.00 60.62 91 THR A N 1
ATOM 712 C CA . THR A 1 91 ? -3.560 10.041 -4.475 1.00 60.62 91 THR A CA 1
ATOM 713 C C . THR A 1 91 ? -3.652 10.118 -2.960 1.00 60.62 91 THR A C 1
ATOM 715 O O . THR A 1 91 ? -4.720 10.438 -2.430 1.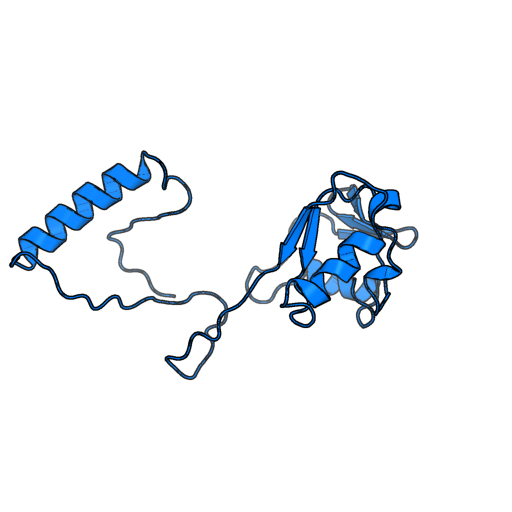00 60.62 91 THR A O 1
ATOM 718 N N . PHE A 1 92 ? -2.546 9.890 -2.256 1.00 57.59 92 PHE A N 1
ATOM 719 C CA . PHE A 1 92 ? -2.487 10.148 -0.821 1.00 57.59 92 PHE A CA 1
ATOM 720 C C . PHE A 1 92 ? -2.185 11.628 -0.576 1.00 57.59 92 PHE A C 1
ATOM 722 O O . PHE A 1 92 ? -1.051 12.085 -0.700 1.00 57.59 92 PHE A O 1
ATOM 729 N N . TYR A 1 93 ? -3.213 12.402 -0.222 1.00 45.41 93 TYR A N 1
ATOM 730 C CA . TYR A 1 93 ? -3.017 13.769 0.252 1.00 45.41 93 TYR A CA 1
ATOM 731 C C . TYR A 1 93 ? -2.690 13.739 1.747 1.00 45.41 93 TYR A C 1
ATOM 733 O O . TYR A 1 93 ? -3.582 13.591 2.586 1.00 45.41 93 TYR A O 1
ATOM 741 N N . ARG A 1 94 ? -1.409 13.889 2.098 1.00 48.94 94 ARG A N 1
ATOM 742 C CA . ARG A 1 94 ? -1.026 14.211 3.476 1.00 48.94 94 ARG A CA 1
ATOM 743 C C . ARG A 1 94 ? -1.328 15.695 3.681 1.00 48.94 94 ARG A C 1
ATOM 745 O O . ARG A 1 94 ? -0.582 16.555 3.220 1.00 48.94 94 ARG A O 1
ATOM 752 N N . SER A 1 95 ? -2.452 16.004 4.327 1.00 38.34 95 SER A N 1
ATOM 753 C CA . SER A 1 95 ? -2.665 17.360 4.842 1.00 38.34 95 SER A CA 1
ATOM 754 C C . SER A 1 95 ? -1.501 17.685 5.779 1.00 38.34 95 SER A C 1
ATOM 756 O O . SER A 1 95 ? -1.152 16.813 6.580 1.00 38.34 95 SER A O 1
ATOM 758 N N . PRO A 1 96 ? -0.907 18.892 5.734 1.00 42.69 96 PRO A N 1
ATOM 759 C CA . PRO A 1 96 ? 0.023 19.306 6.771 1.00 42.69 96 PRO A CA 1
ATOM 760 C C . PRO A 1 96 ? -0.759 19.298 8.085 1.00 42.69 96 PRO A C 1
ATOM 762 O O . PRO A 1 96 ? -1.604 20.163 8.317 1.00 42.69 96 PRO A O 1
ATOM 765 N N . GLN A 1 97 ? -0.565 18.276 8.914 1.00 42.12 97 GLN A N 1
ATOM 766 C CA . GLN A 1 97 ? -1.064 18.310 10.276 1.00 42.12 97 GLN A CA 1
ATOM 767 C C . GLN A 1 97 ? -0.109 19.210 11.048 1.00 42.12 97 GLN A C 1
ATOM 769 O O . GLN A 1 97 ? 0.961 18.804 11.484 1.00 42.12 97 GLN A O 1
ATOM 774 N N . VAL A 1 98 ? -0.479 20.485 11.132 1.00 50.94 98 VAL A N 1
ATOM 775 C CA . VAL A 1 98 ? 0.129 21.428 12.062 1.00 50.94 98 VAL A CA 1
ATOM 776 C C . VAL A 1 98 ? -0.470 21.120 13.424 1.00 50.94 98 VAL A C 1
ATOM 778 O O . VAL A 1 98 ? -1.626 21.459 13.646 1.00 50.94 98 VAL A O 1
ATOM 781 N N . CYS A 1 99 ? 0.292 20.433 14.272 1.00 46.41 99 CYS A N 1
ATOM 782 C CA . CYS A 1 99 ? 0.401 20.606 15.724 1.00 46.41 99 CYS A CA 1
ATOM 783 C C . CYS A 1 99 ? 1.385 19.541 16.247 1.00 46.41 99 CYS A C 1
ATOM 785 O O . CYS A 1 99 ? 1.113 18.354 16.144 1.00 46.41 99 CYS A O 1
ATOM 787 N N . ASP A 1 100 ? 2.479 20.015 16.841 1.00 50.25 100 ASP A N 1
ATOM 788 C CA . ASP A 1 100 ? 3.562 19.293 17.527 1.00 50.25 100 ASP A CA 1
ATOM 789 C C . ASP A 1 100 ? 4.799 18.882 16.699 1.00 50.25 100 ASP A C 1
ATOM 791 O O . ASP A 1 100 ? 4.750 18.226 15.661 1.00 50.25 100 ASP A O 1
ATOM 795 N N . GLY A 1 101 ? 5.946 19.360 17.183 1.00 54.69 101 GLY A N 1
ATOM 796 C CA . GLY A 1 101 ? 7.265 19.259 16.585 1.00 54.69 101 GLY A CA 1
ATOM 797 C C . GLY A 1 101 ? 8.021 18.051 17.116 1.00 54.69 101 GLY A C 1
ATOM 798 O O . GLY A 1 101 ? 8.831 18.180 18.031 1.00 54.69 101 GLY A O 1
ATOM 799 N N . ARG A 1 102 ? 7.772 16.894 16.507 1.00 57.41 102 ARG A N 1
ATOM 800 C CA . ARG A 1 102 ? 8.689 15.758 16.301 1.00 57.41 102 ARG A CA 1
ATOM 801 C C . ARG A 1 102 ? 7.859 14.629 15.699 1.00 57.41 102 ARG A C 1
ATOM 803 O O . ARG A 1 102 ? 6.845 14.261 16.272 1.00 57.41 102 ARG A O 1
ATOM 810 N N . GLU A 1 103 ? 8.280 14.098 14.556 1.00 54.44 103 GLU A N 1
ATOM 811 C CA . GLU A 1 103 ? 7.613 12.956 13.924 1.00 54.44 103 GLU A CA 1
ATOM 812 C C . GLU A 1 103 ? 7.992 11.667 14.681 1.00 54.44 103 GLU A C 1
ATOM 814 O O . GLU A 1 103 ? 9.170 11.294 14.667 1.00 54.44 103 GLU A O 1
ATOM 819 N N . PRO A 1 104 ? 7.059 10.988 15.380 1.00 54.19 104 PRO A N 1
ATOM 820 C CA . PRO A 1 104 ? 7.310 9.637 15.863 1.00 54.19 104 PRO A CA 1
ATOM 821 C C . PRO A 1 104 ? 7.388 8.677 14.671 1.00 54.19 104 PRO A C 1
ATOM 823 O O . PRO A 1 104 ? 6.750 8.886 13.640 1.00 54.19 104 PRO A O 1
ATOM 826 N N . GLN A 1 105 ? 8.180 7.618 14.823 1.00 57.09 105 GLN A N 1
ATOM 827 C CA . GLN A 1 105 ? 8.563 6.715 13.737 1.00 57.09 105 GLN A CA 1
ATOM 828 C C . GLN A 1 105 ? 7.416 5.895 13.115 1.00 57.09 105 GLN A C 1
ATOM 830 O O . GLN A 1 105 ? 7.643 5.291 12.075 1.00 57.09 105 GLN A O 1
ATOM 835 N N . GLU A 1 106 ? 6.192 5.910 13.659 1.00 71.88 106 GLU A N 1
ATOM 836 C CA . GLU A 1 106 ? 5.023 5.293 13.004 1.00 71.88 106 GLU A CA 1
ATOM 837 C C . 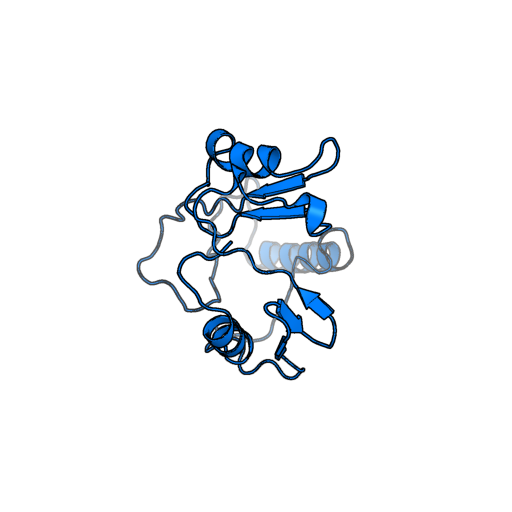GLU A 1 106 ? 3.693 5.677 13.680 1.00 71.88 106 GLU A C 1
ATOM 839 O O . GLU A 1 106 ? 2.744 6.128 13.034 1.00 71.88 106 GLU A O 1
ATOM 844 N N . VAL A 1 107 ? 3.627 5.511 15.006 1.00 76.81 107 VAL A N 1
ATOM 845 C CA . VAL A 1 107 ? 2.390 5.644 15.785 1.00 76.81 107 VAL A CA 1
ATOM 846 C C . VAL A 1 107 ? 2.169 7.101 16.183 1.00 76.81 107 VAL A C 1
ATOM 848 O O . VAL A 1 107 ? 3.023 7.727 16.807 1.00 76.81 107 VAL A O 1
ATOM 851 N N . SER A 1 108 ? 0.993 7.637 15.855 1.00 80.88 108 SER A N 1
ATOM 852 C CA . SER A 1 108 ? 0.561 8.976 16.270 1.00 80.88 108 SER A CA 1
ATOM 853 C C . SER A 1 108 ? -0.613 8.899 17.247 1.00 80.88 108 SER A C 1
ATOM 855 O O . SER A 1 108 ? -1.467 8.014 17.157 1.00 80.88 108 SER A O 1
ATOM 857 N N . ILE A 1 109 ? -0.652 9.836 18.197 1.00 81.94 109 ILE A N 1
ATOM 858 C CA . ILE A 1 109 ? -1.713 9.948 19.202 1.00 81.94 109 ILE A CA 1
ATOM 859 C C . ILE A 1 109 ? -2.576 11.157 18.859 1.00 81.94 109 ILE A C 1
ATOM 861 O O . ILE A 1 109 ? -2.069 12.253 18.637 1.00 81.94 109 ILE A O 1
ATOM 865 N N . VAL A 1 110 ? -3.894 10.962 18.853 1.00 82.00 110 VAL A N 1
ATOM 866 C CA . VAL A 1 110 ? -4.862 12.049 18.685 1.00 82.00 110 VAL A CA 1
ATOM 867 C C . VAL A 1 110 ? -5.450 12.409 20.046 1.00 82.00 110 VAL A C 1
ATOM 869 O O . VAL A 1 110 ? -6.177 11.607 20.635 1.00 82.00 110 VAL A O 1
ATOM 872 N N . ASP A 1 111 ? -5.178 13.627 20.520 1.00 85.00 111 ASP A N 1
ATOM 873 C CA . ASP A 1 111 ? -5.884 14.217 21.659 1.00 85.00 111 ASP A CA 1
ATOM 874 C C . ASP A 1 111 ? -7.131 14.977 21.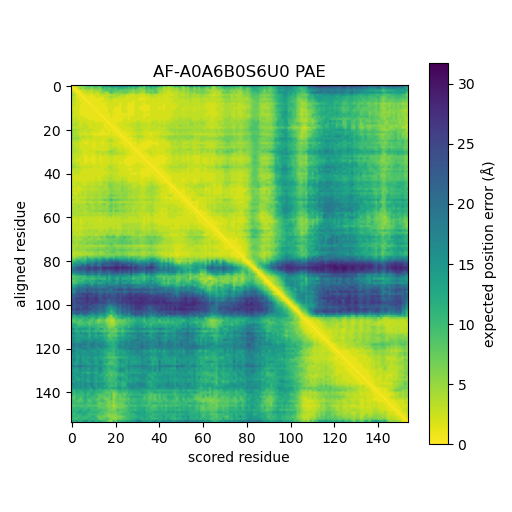173 1.00 85.00 111 ASP A C 1
ATOM 876 O O . ASP A 1 111 ? -7.042 16.000 20.490 1.00 85.00 111 ASP A O 1
ATOM 880 N N . LEU A 1 112 ? -8.319 14.448 21.485 1.00 85.25 112 LEU A N 1
ATOM 881 C CA . LEU A 1 112 ? -9.595 15.019 21.055 1.00 85.25 112 LEU A CA 1
ATOM 882 C C . LEU A 1 112 ? -10.223 15.855 22.173 1.00 85.25 112 LEU A C 1
ATOM 884 O O . LEU A 1 112 ? -10.949 15.339 23.026 1.00 85.25 112 LEU A O 1
ATOM 888 N N . THR A 1 113 ? -10.045 17.172 22.087 1.00 88.12 113 THR A N 1
ATOM 889 C CA . THR A 1 113 ? -10.809 18.140 22.883 1.00 88.12 113 THR A CA 1
ATOM 890 C C . THR A 1 113 ? -12.019 18.628 22.087 1.00 88.12 113 THR A C 1
ATOM 892 O O . THR A 1 113 ? -11.881 19.162 20.988 1.00 88.12 113 THR A O 1
ATOM 895 N N . CYS A 1 114 ? -13.230 18.452 22.625 1.00 84.88 114 CYS A N 1
ATOM 896 C CA . CYS A 1 114 ? -14.462 18.889 21.964 1.00 84.88 114 CYS A CA 1
ATOM 897 C C . CYS A 1 114 ? -15.482 19.480 22.947 1.00 84.88 114 CYS A C 1
ATOM 899 O O . CYS A 1 114 ? -15.534 19.112 24.120 1.00 84.88 114 CYS A O 1
ATOM 901 N N . HIS A 1 115 ? -16.330 20.382 22.447 1.00 89.62 115 HIS A N 1
ATOM 902 C CA . HIS A 1 115 ? -17.468 20.913 23.194 1.00 89.62 115 HIS A CA 1
ATOM 903 C C . HIS A 1 115 ? -18.726 20.085 22.916 1.00 89.62 115 HIS A C 1
ATOM 905 O O . HIS A 1 115 ? -19.144 19.927 21.767 1.00 89.62 115 HIS A O 1
ATOM 911 N N . LEU A 1 116 ? -19.366 19.584 23.974 1.00 88.00 116 LEU A N 1
ATOM 912 C CA . LEU A 1 116 ? -20.620 18.842 23.866 1.00 88.00 116 LEU A CA 1
ATOM 913 C C . LEU A 1 116 ? -21.817 19.798 23.912 1.00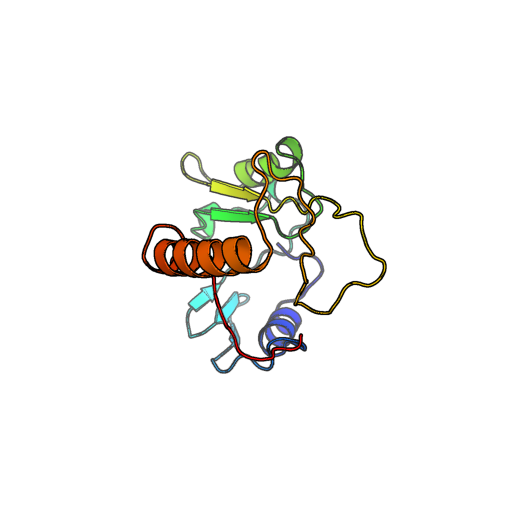 88.00 116 LEU A C 1
ATOM 915 O O . LEU A 1 116 ? -21.909 20.652 24.789 1.00 88.00 116 LEU A O 1
ATOM 919 N N . LYS A 1 117 ? -22.785 19.613 23.003 1.00 87.50 117 LYS A N 1
ATOM 920 C CA . LYS A 1 117 ? -24.051 20.378 23.006 1.00 87.50 117 LYS A CA 1
ATOM 921 C C . LYS A 1 117 ? -24.916 20.096 24.238 1.00 87.50 117 LYS A C 1
ATOM 923 O O . LYS A 1 117 ? -25.722 20.931 24.628 1.00 87.50 117 LYS A O 1
ATOM 928 N N . LYS A 1 118 ? -24.790 18.898 24.810 1.00 90.00 118 LYS A N 1
ATOM 929 C CA . LYS A 1 118 ? -25.478 18.488 26.036 1.00 90.00 118 LYS A CA 1
ATOM 930 C C . LYS A 1 118 ? -24.440 18.348 27.141 1.00 90.00 118 LYS A C 1
ATOM 932 O O . LYS A 1 118 ? -23.425 17.688 26.931 1.00 90.00 118 LYS A O 1
ATOM 937 N N . LEU A 1 119 ? -24.715 18.949 28.297 1.00 89.00 119 LEU A N 1
ATOM 938 C CA . LEU A 1 119 ? -23.924 18.740 29.507 1.00 89.00 119 LEU A CA 1
ATOM 939 C C . LEU A 1 119 ? -23.956 17.254 29.872 1.00 89.00 119 LEU A C 1
ATOM 941 O O . LEU A 1 119 ? -25.025 16.647 29.908 1.00 89.00 119 LEU A O 1
ATOM 945 N N . ALA A 1 120 ? -22.787 16.684 30.130 1.00 87.50 120 ALA A N 1
ATOM 946 C CA . ALA A 1 120 ? -22.631 15.296 30.532 1.00 87.50 120 ALA A CA 1
ATOM 947 C C . ALA A 1 120 ? -21.509 15.201 31.564 1.00 87.50 120 ALA A C 1
ATOM 949 O O . ALA A 1 120 ? -20.502 15.907 31.468 1.00 87.50 120 ALA A O 1
ATOM 950 N N . LYS A 1 121 ? -21.674 14.329 32.558 1.00 92.81 121 LYS A N 1
ATOM 951 C CA . LYS A 1 121 ? -20.615 14.047 33.534 1.00 92.81 121 LYS A CA 1
ATOM 952 C C . LYS A 1 121 ? -19.584 13.096 32.936 1.00 92.81 121 LYS A C 1
ATOM 954 O O . LYS A 1 121 ? -19.901 12.273 32.082 1.00 92.81 121 LYS A O 1
ATOM 959 N N . TYR 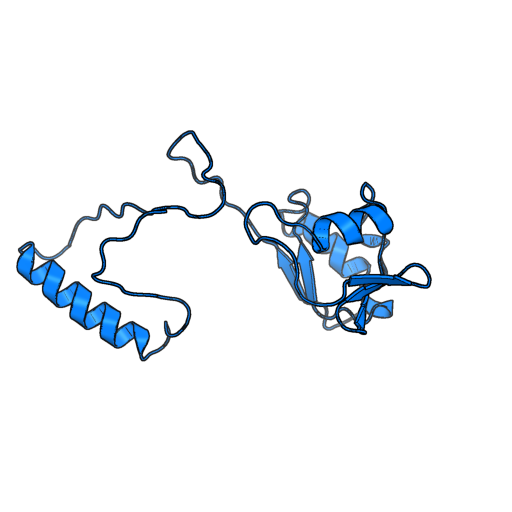A 1 122 ? -18.360 13.135 33.457 1.00 87.38 122 TYR A N 1
ATOM 960 C CA . TYR A 1 122 ? -17.265 12.282 32.983 1.00 87.38 122 TYR A CA 1
ATOM 961 C C . TYR A 1 122 ? -17.625 10.785 32.956 1.00 87.38 122 TYR A C 1
ATOM 963 O O . TYR A 1 122 ? -17.388 10.104 31.960 1.00 87.38 122 TYR A O 1
ATOM 971 N N . ASN A 1 123 ? -18.271 10.279 34.011 1.00 89.81 123 ASN A N 1
ATOM 972 C CA . ASN A 1 123 ? -18.681 8.873 34.081 1.00 89.81 123 ASN A CA 1
ATOM 973 C C . ASN A 1 123 ? -19.726 8.515 33.014 1.00 89.81 123 ASN A C 1
ATOM 975 O O . ASN A 1 123 ? -19.666 7.434 32.434 1.00 89.81 123 ASN A O 1
ATOM 979 N N . GLU A 1 124 ? -20.650 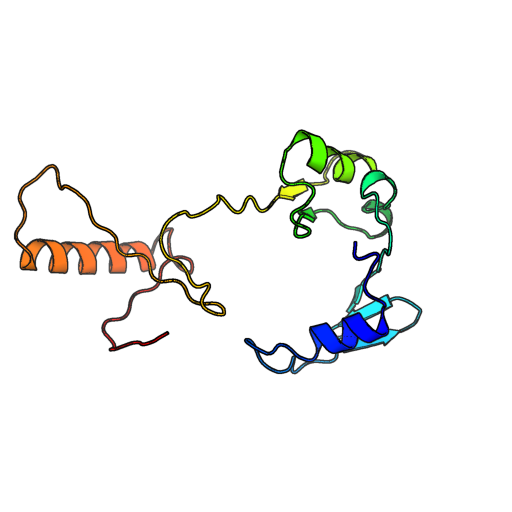9.428 32.715 1.00 88.31 124 GLU A N 1
ATOM 980 C CA . GLU A 1 124 ? -21.653 9.233 31.664 1.00 88.31 124 GLU A CA 1
ATOM 981 C C . GLU A 1 124 ? -20.980 9.201 30.290 1.00 88.31 124 GLU A C 1
ATOM 983 O O . GLU A 1 124 ? -21.245 8.301 29.496 1.00 88.31 124 GLU A O 1
ATOM 988 N N . ILE A 1 125 ? -20.038 10.117 30.043 1.00 87.31 125 ILE A N 1
ATOM 989 C CA . ILE A 1 125 ? -19.241 10.153 28.811 1.00 87.31 125 ILE A CA 1
ATOM 990 C C . ILE A 1 125 ? -18.456 8.849 28.645 1.00 87.31 125 ILE A C 1
ATOM 992 O O . ILE A 1 125 ? -18.496 8.248 27.572 1.00 87.31 125 ILE A O 1
ATOM 996 N N . LYS A 1 126 ? -17.788 8.369 29.703 1.00 85.94 126 LYS A N 1
ATOM 997 C CA . LYS A 1 126 ? -17.031 7.110 29.681 1.00 85.94 126 LYS A CA 1
ATOM 998 C C . LYS A 1 126 ? -17.932 5.925 29.321 1.00 85.94 126 LYS A C 1
ATOM 1000 O O . LYS A 1 126 ? -17.584 5.150 28.435 1.00 85.94 126 LYS A O 1
ATOM 1005 N N . MET A 1 127 ? -19.105 5.813 29.945 1.00 86.06 127 MET A N 1
ATOM 1006 C CA . MET A 1 127 ? -20.044 4.713 29.688 1.00 86.06 127 MET A CA 1
ATOM 1007 C C . MET A 1 127 ? -20.628 4.761 28.273 1.00 86.06 127 MET A C 1
ATOM 1009 O O . MET A 1 127 ? -20.681 3.738 27.586 1.00 86.06 127 MET A O 1
ATOM 1013 N N . VAL A 1 128 ? -21.026 5.950 27.809 1.00 85.25 128 VAL A N 1
ATOM 1014 C CA . VAL A 1 128 ? -21.528 6.141 26.442 1.00 85.25 128 VAL A CA 1
ATOM 1015 C C . VAL A 1 128 ? -20.435 5.820 25.426 1.00 85.25 128 VAL A C 1
ATOM 1017 O O . VAL A 1 128 ? -20.705 5.081 24.482 1.00 85.25 128 VAL A O 1
ATOM 1020 N N . LYS A 1 129 ? -19.196 6.284 25.647 1.00 85.75 129 LYS A N 1
ATOM 1021 C CA . LYS A 1 129 ? -18.040 5.966 24.795 1.00 85.75 129 LYS A CA 1
ATOM 1022 C C . LYS A 1 129 ? -17.848 4.457 24.683 1.00 85.75 129 LYS A C 1
ATOM 1024 O O . LYS A 1 129 ? -17.809 3.947 23.570 1.00 85.75 129 LYS A O 1
ATOM 1029 N N . ILE A 1 130 ? -17.781 3.744 25.809 1.00 87.00 130 ILE A N 1
ATOM 1030 C CA . ILE A 1 130 ? -17.590 2.284 25.824 1.00 87.00 130 ILE A CA 1
ATOM 1031 C C . ILE A 1 130 ? -18.687 1.591 25.015 1.00 87.00 130 ILE A C 1
ATOM 1033 O O . ILE A 1 130 ? -18.390 0.762 24.157 1.00 87.00 130 ILE A O 1
ATOM 1037 N N . LYS A 1 131 ? -19.953 1.948 25.254 1.00 87.38 131 LYS A N 1
ATOM 1038 C CA . LYS A 1 131 ? -21.090 1.330 24.569 1.00 87.38 131 LYS A CA 1
ATOM 1039 C C . LYS A 1 131 ? -21.066 1.599 23.064 1.00 87.38 131 LYS A C 1
ATOM 1041 O O . LYS A 1 131 ? -21.174 0.657 22.286 1.00 87.38 131 LYS A O 1
ATOM 1046 N N . VAL A 1 132 ? -20.918 2.862 22.662 1.00 86.25 132 VAL A N 1
ATOM 1047 C CA . VAL A 1 132 ? -20.954 3.276 21.251 1.00 86.25 132 VAL A CA 1
ATOM 1048 C C . VAL A 1 132 ? -19.772 2.697 20.487 1.00 86.25 132 VAL A C 1
ATOM 1050 O O . VAL A 1 132 ? -19.965 2.153 19.404 1.00 86.25 132 VAL A O 1
ATOM 1053 N N . VAL A 1 133 ? -18.567 2.746 21.062 1.00 88.12 133 VAL A N 1
ATOM 1054 C CA . VAL A 1 133 ? -17.376 2.170 20.432 1.00 88.12 133 VAL A CA 1
ATOM 1055 C C . VAL A 1 133 ? -17.547 0.662 20.285 1.00 88.12 133 VAL A C 1
ATOM 1057 O O . VAL A 1 133 ? -17.453 0.169 19.169 1.00 88.12 133 VAL A O 1
ATOM 1060 N N . LYS A 1 134 ? -17.904 -0.071 21.351 1.00 87.75 134 LYS A N 1
ATOM 1061 C CA . LYS A 1 134 ? -18.093 -1.532 21.272 1.00 87.75 134 LYS A CA 1
ATOM 1062 C C . LYS A 1 134 ? -19.172 -1.938 20.261 1.00 87.75 134 LYS A C 1
ATOM 1064 O O . LYS A 1 134 ? -19.000 -2.936 19.569 1.00 87.75 134 LYS A O 1
ATOM 1069 N N . GLN A 1 135 ? -20.244 -1.157 20.126 1.00 90.12 135 GLN A N 1
ATOM 1070 C CA . GLN A 1 135 ? -21.246 -1.367 19.076 1.00 90.12 135 GLN A CA 1
ATOM 1071 C C . GLN A 1 135 ? -20.680 -1.094 17.676 1.00 90.12 135 GLN A C 1
ATOM 1073 O O . GLN A 1 135 ? -20.886 -1.891 16.765 1.00 90.12 135 GLN A O 1
ATOM 1078 N N . ALA A 1 136 ? -19.930 -0.004 17.500 1.00 89.88 136 ALA A N 1
ATOM 1079 C CA . ALA A 1 136 ? -19.327 0.347 16.219 1.00 89.88 136 ALA A CA 1
ATOM 1080 C C . ALA A 1 136 ? -18.282 -0.680 15.750 1.00 89.88 136 ALA A C 1
ATOM 1082 O O . ALA A 1 136 ? -18.205 -0.953 14.552 1.00 89.88 136 ALA A O 1
ATOM 1083 N N . LEU A 1 137 ? -17.551 -1.305 16.684 1.00 89.75 137 LEU A N 1
ATOM 1084 C CA . LEU A 1 137 ? -16.607 -2.400 16.410 1.00 89.75 137 LEU A CA 1
ATOM 1085 C C . LEU A 1 137 ? -17.271 -3.638 15.799 1.00 89.75 137 LEU A C 1
ATOM 1087 O O . LEU A 1 137 ? -16.609 -4.416 15.118 1.00 89.75 137 LEU A O 1
ATOM 1091 N N . GLN A 1 138 ? -18.562 -3.846 16.055 1.00 88.19 138 GLN A N 1
ATOM 1092 C CA . GLN A 1 138 ? -19.330 -4.950 15.475 1.00 88.19 138 GLN A CA 1
ATOM 1093 C C . GLN A 1 138 ? -20.048 -4.547 14.181 1.00 88.19 138 GLN A C 1
ATOM 1095 O O . GLN A 1 138 ? -20.603 -5.405 13.500 1.00 88.19 138 GLN A O 1
ATOM 1100 N N . GLY A 1 139 ? -20.044 -3.256 13.847 1.00 89.50 139 GLY A N 1
ATOM 1101 C CA . GLY A 1 139 ? -20.752 -2.690 12.707 1.00 89.50 139 GLY A CA 1
ATOM 1102 C C . GLY A 1 139 ? -19.802 -2.159 11.626 1.00 89.50 139 GLY A C 1
ATOM 1103 O O . GLY A 1 139 ? -18.803 -2.805 11.311 1.00 89.50 139 GLY A O 1
ATOM 1104 N N . PRO A 1 140 ? -20.090 -0.983 11.038 1.00 88.56 140 PRO A N 1
ATOM 1105 C CA . PRO A 1 140 ? -19.382 -0.485 9.855 1.00 88.56 140 PRO A CA 1
ATOM 1106 C C . PRO A 1 140 ? -17.920 -0.100 10.115 1.00 88.56 140 PRO A C 1
ATOM 1108 O O . PRO A 1 140 ? -17.180 0.115 9.162 1.00 88.56 140 PRO A O 1
ATOM 1111 N N . LEU A 1 141 ? -17.500 0.003 11.382 1.00 91.31 141 LEU A N 1
ATOM 1112 C CA . LEU A 1 141 ? -16.123 0.341 11.754 1.00 91.31 141 LEU A CA 1
ATOM 1113 C C . LEU A 1 141 ? -15.286 -0.886 12.136 1.00 91.31 141 LEU A C 1
ATOM 1115 O O . LEU A 1 141 ? -14.149 -0.733 12.585 1.00 91.31 141 LEU A O 1
ATOM 1119 N N . LYS A 1 142 ? -15.817 -2.101 11.965 1.00 91.00 142 LYS A N 1
ATOM 1120 C CA . LYS A 1 142 ? -15.062 -3.332 12.203 1.00 91.00 142 LYS A CA 1
ATOM 1121 C C . LYS A 1 142 ? -13.821 -3.374 11.303 1.00 91.00 142 LYS A C 1
ATOM 1123 O O . LYS A 1 142 ? -13.938 -3.274 10.088 1.00 91.00 142 LYS A O 1
ATOM 1128 N N . GLY A 1 143 ? -12.644 -3.538 11.908 1.00 89.75 143 GLY A N 1
ATOM 1129 C CA . GLY A 1 143 ? -11.355 -3.553 11.201 1.00 89.75 143 GLY A CA 1
ATOM 1130 C C . GLY A 1 143 ? -10.758 -2.169 10.914 1.00 89.75 143 GLY A C 1
ATOM 1131 O O . GLY A 1 143 ? -9.631 -2.102 10.442 1.00 89.75 143 GLY A O 1
ATOM 1132 N N . ILE A 1 144 ? -11.478 -1.082 11.223 1.00 90.31 144 ILE A N 1
ATOM 1133 C CA . ILE A 1 144 ? -10.999 0.307 11.090 1.00 90.31 144 ILE A CA 1
ATOM 1134 C C . ILE A 1 144 ? -10.790 0.934 12.474 1.00 90.31 144 ILE A C 1
ATOM 1136 O O . ILE A 1 144 ? -9.793 1.607 12.713 1.00 90.31 144 ILE A O 1
ATOM 1140 N N . LEU A 1 145 ? -11.732 0.714 13.395 1.00 88.69 145 LEU A N 1
ATOM 1141 C CA . LEU A 1 145 ? -11.646 1.176 14.777 1.00 88.69 145 LEU A CA 1
ATOM 1142 C C . LEU A 1 145 ? -11.219 0.016 15.683 1.00 88.69 145 LEU A C 1
ATOM 1144 O O . LEU A 1 145 ? -11.717 -1.099 15.539 1.00 88.69 145 LEU A O 1
ATOM 1148 N N . GLY A 1 146 ? -10.327 0.296 16.634 1.00 88.50 146 GLY A N 1
ATOM 1149 C CA . GLY A 1 146 ? -9.950 -0.603 17.726 1.00 88.50 146 GLY A CA 1
ATOM 1150 C C . GLY A 1 146 ? -10.355 -0.031 19.086 1.00 88.50 146 GLY A C 1
ATOM 1151 O O . GLY A 1 146 ? -10.587 1.170 19.228 1.00 88.50 146 GLY A O 1
ATOM 1152 N N . TYR A 1 147 ? -10.454 -0.889 20.100 1.00 89.12 147 TYR A N 1
ATOM 1153 C CA . TYR A 1 147 ? -10.684 -0.473 21.483 1.00 89.12 147 TYR A CA 1
ATOM 1154 C C . TYR A 1 147 ? -9.923 -1.380 22.439 1.00 89.12 147 TYR A C 1
ATOM 1156 O O . TYR A 1 147 ? -10.051 -2.599 22.356 1.00 89.12 147 TYR A O 1
ATOM 1164 N N . THR A 1 148 ? -9.194 -0.776 23.372 1.00 89.06 148 THR A N 1
ATOM 1165 C CA . THR A 1 148 ? -8.560 -1.473 24.488 1.00 89.06 148 THR A CA 1
ATOM 1166 C C . THR A 1 148 ? -8.734 -0.670 25.780 1.00 89.06 148 THR A C 1
ATOM 1168 O O . THR A 1 148 ? -8.873 0.557 25.749 1.00 89.06 148 THR A O 1
ATOM 1171 N N . GLU A 1 149 ? -8.795 -1.382 26.905 1.00 87.19 149 GLU A N 1
ATOM 1172 C CA . GLU A 1 149 ? -8.726 -0.830 28.267 1.00 87.19 149 GLU A CA 1
ATOM 1173 C C . GLU A 1 149 ? -7.363 -1.123 28.921 1.00 87.19 149 GLU A C 1
ATOM 1175 O O . GLU A 1 149 ? -7.129 -0.718 30.061 1.00 87.19 149 GLU A O 1
ATOM 1180 N N . ASP A 1 150 ? -6.464 -1.791 28.195 1.00 91.94 150 ASP A N 1
ATOM 1181 C CA . ASP A 1 150 ? -5.112 -2.087 28.644 1.00 91.94 150 ASP A CA 1
ATOM 1182 C C . ASP A 1 150 ? -4.274 -0.805 28.688 1.00 91.94 150 ASP A C 1
ATOM 1184 O O . ASP A 1 150 ? -4.494 0.148 27.932 1.00 91.94 150 ASP A O 1
ATOM 1188 N N . GLN A 1 151 ? -3.282 -0.778 29.577 1.00 87.00 151 GLN A N 1
ATOM 1189 C CA . GLN A 1 151 ? -2.309 0.308 29.588 1.00 87.00 151 GLN A CA 1
ATOM 1190 C C . GLN A 1 151 ? -1.316 0.109 28.443 1.00 87.00 151 GLN A C 1
ATOM 1192 O O . GLN A 1 151 ? -0.428 -0.735 28.524 1.00 87.00 151 GLN A O 1
ATOM 1197 N N . VAL A 1 152 ? -1.500 0.880 27.372 1.00 89.06 152 VAL A N 1
ATOM 1198 C CA . VAL A 1 152 ? -0.686 0.824 26.152 1.00 89.06 152 VAL A CA 1
ATOM 1199 C C . VAL A 1 152 ? 0.286 1.998 26.071 1.00 89.06 152 VAL A C 1
ATOM 1201 O O . VAL A 1 152 ? -0.007 3.096 26.547 1.00 89.06 152 VAL A O 1
ATOM 1204 N N . VAL A 1 153 ? 1.431 1.761 25.435 1.00 86.19 153 VAL A N 1
ATOM 1205 C CA . VAL A 1 153 ? 2.437 2.770 25.077 1.00 86.19 153 VAL A CA 1
ATOM 1206 C C . VAL A 1 153 ? 2.762 2.637 23.589 1.00 86.19 153 VAL A C 1
ATOM 1208 O O . VAL A 1 153 ? 2.602 1.550 23.032 1.00 86.19 153 VAL A O 1
ATOM 1211 N N . SER A 1 154 ? 3.139 3.749 22.955 1.00 78.25 154 SER A N 1
ATOM 1212 C CA . SER A 1 154 ? 3.610 3.795 21.561 1.00 78.25 154 SER A CA 1
ATOM 1213 C C . SER A 1 154 ? 5.031 3.277 21.423 1.00 78.25 154 SER A C 1
ATOM 1215 O O . SER A 1 154 ? 5.823 3.580 22.347 1.00 78.25 154 SER A O 1
#

Organism: NCBI:txid72004

Sequence (154 aa):
MTPFIDLHYMVYMFQYDSIHGEFHDTVKAENGKLVIDGKAITIFQEQDPAIIKWGDAGAAYVVESTGVFTTMEKARAYLKGGNQEGHHLCTFYRSPQVCDGREPQEVSIVDLTCHLKKLAKYNEIKMVKIKVVKQALQGPLKGILGYTEDQVVS

InterPro domains:
  IPR020828 Glyceraldehyde 3-phosphate dehydrogenase, NAD(P) binding domain [PF00044] (4-71)
  IPR020828 Glyceraldehyde 3-phosphate dehydrogenase, NAD(P) binding domain [SM00846] (1-90)
  IPR020829 Glyceraldehyde 3-phosphate dehydrogenase, catalytic domain [PF02800] (106-154)
  IPR020831 Glyceraldehyde/Erythrose phosphate dehydrogenase family [PR00078] (97-114)
  IPR020831 Glyceraldehyde/Erythrose phosphate dehydrogenase family [PR00078] (141-154)
  IPR020831 Glyceraldehyde/Erythrose phosphate dehydrogenase family [PTHR10836] (2-83)
  IPR036291 NAD(P)-binding domain superfamily [SSF51735] (3-85)

pLDDT: mean 82.78, std 14.19, range [38.34, 97.5]